Protein AF-A0A3C1PML4-F1 (afdb_monomer_lite)

Secondary structure (DSSP, 8-state):
------HHHHHHHTTS-HHHHHHHHHHHHHHTT--TTS-HHHHHH--

Foldseek 3Di:
DQCPQDLVNVCVVVVHDSVVSVVVLVVVCVVVVHDPPDDPSVVVVVD

Radius of gyration: 11.03 Å; chains: 1; bounding bo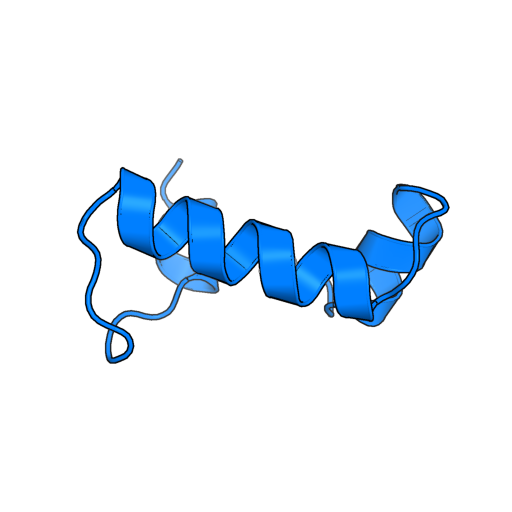x: 23×27×25 Å

pLDDT: mean 77.25, std 13.15, range [40.72, 93.0]

Sequence (47 aa):
MRLNLSSKDIASLLNISPKSVEINRYRLRKKIAVDTKVNLQELIAEI

Structure (mmCIF, N/CA/C/O backbone):
data_AF-A0A3C1PML4-F1
#
_entry.id   AF-A0A3C1PML4-F1
#
loop_
_atom_site.group_PDB
_atom_site.id
_atom_site.type_symbol
_atom_site.label_atom_id
_atom_site.label_alt_id
_atom_site.label_comp_id
_atom_site.label_asym_id
_atom_site.label_entity_id
_atom_site.label_seq_id
_atom_site.pdbx_PDB_ins_code
_atom_site.Cartn_x
_atom_site.Cartn_y
_atom_site.Cartn_z
_atom_site.occupancy
_atom_site.B_iso_or_equiv
_atom_site.auth_seq_id
_atom_site.auth_comp_id
_atom_site.auth_asym_id
_atom_site.auth_atom_id
_atom_site.pdbx_PDB_model_num
ATOM 1 N N . MET A 1 1 ? -10.529 -20.697 -2.947 1.00 40.72 1 MET A N 1
ATOM 2 C CA . MET A 1 1 ? -9.082 -20.384 -2.955 1.00 40.72 1 MET A CA 1
ATOM 3 C C . MET A 1 1 ? -8.932 -18.901 -2.658 1.00 40.72 1 MET A C 1
ATOM 5 O O . MET A 1 1 ? -9.398 -18.104 -3.457 1.00 40.72 1 MET A O 1
ATOM 9 N N . ARG A 1 2 ? -8.389 -18.514 -1.495 1.00 45.47 2 ARG A N 1
ATOM 10 C CA . ARG A 1 2 ? -8.105 -17.096 -1.215 1.00 45.47 2 ARG A CA 1
ATOM 11 C C . ARG A 1 2 ? -6.906 -16.708 -2.078 1.00 45.47 2 ARG A C 1
ATOM 13 O O . ARG A 1 2 ? -5.847 -17.315 -1.934 1.00 45.47 2 ARG A O 1
ATOM 20 N N . LEU A 1 3 ? -7.083 -15.775 -3.011 1.00 53.12 3 LEU A N 1
ATOM 21 C CA . LEU A 1 3 ? -5.983 -15.187 -3.775 1.00 53.12 3 LEU A CA 1
ATOM 22 C C . LEU A 1 3 ? -5.126 -14.368 -2.801 1.00 53.12 3 LEU A C 1
ATOM 24 O O . LEU A 1 3 ? -5.285 -13.158 -2.676 1.00 53.12 3 LEU A O 1
ATOM 28 N N . ASN A 1 4 ? -4.221 -15.036 -2.085 1.00 59.78 4 ASN A N 1
ATOM 29 C CA . ASN A 1 4 ? -3.216 -14.405 -1.229 1.00 59.78 4 ASN A CA 1
ATOM 30 C C . ASN A 1 4 ? -2.107 -13.773 -2.089 1.00 59.78 4 ASN A C 1
ATOM 32 O O . ASN A 1 4 ? -0.925 -13.998 -1.846 1.00 59.78 4 ASN A O 1
ATOM 36 N N . LEU A 1 5 ? -2.480 -13.012 -3.122 1.00 70.25 5 LEU A N 1
ATOM 37 C CA . LEU A 1 5 ? -1.530 -12.276 -3.944 1.00 70.25 5 LEU A CA 1
ATOM 38 C C . LEU A 1 5 ? -0.906 -11.187 -3.074 1.00 70.25 5 LEU A C 1
ATOM 40 O O . LEU A 1 5 ? -1.573 -10.240 -2.638 1.00 70.25 5 LEU A O 1
ATOM 44 N N . SER A 1 6 ? 0.382 -11.346 -2.790 1.00 78.12 6 SER A N 1
ATOM 45 C CA . SER A 1 6 ? 1.144 -10.361 -2.038 1.00 78.12 6 SER A CA 1
ATOM 46 C C . SER A 1 6 ? 1.322 -9.091 -2.875 1.00 78.12 6 SER A C 1
ATOM 48 O O . SER A 1 6 ? 1.196 -9.098 -4.102 1.00 78.12 6 SER A O 1
ATOM 50 N N . SER A 1 7 ? 1.663 -7.968 -2.237 1.00 80.38 7 SER A N 1
ATOM 51 C CA . SER A 1 7 ? 1.982 -6.729 -2.966 1.00 80.38 7 SER A CA 1
ATOM 52 C C . SER A 1 7 ? 3.103 -6.920 -3.994 1.00 80.38 7 SER A C 1
ATOM 54 O O . SER A 1 7 ? 3.150 -6.179 -4.970 1.00 80.38 7 SER A O 1
ATOM 56 N N . LYS A 1 8 ? 3.983 -7.912 -3.793 1.00 83.00 8 LYS A N 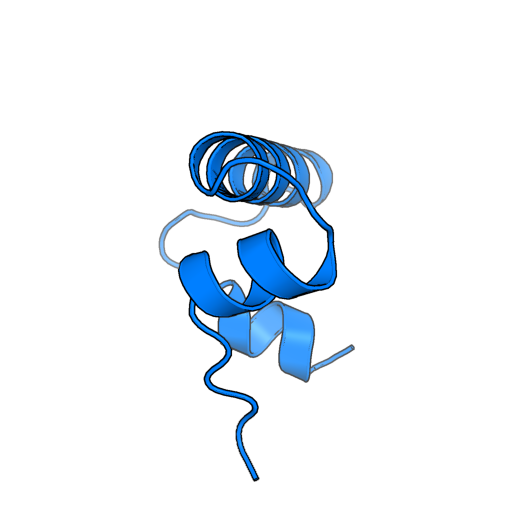1
ATOM 57 C CA . LYS A 1 8 ? 5.043 -8.275 -4.739 1.00 83.00 8 LYS A CA 1
ATOM 58 C C . LYS A 1 8 ? 4.480 -8.991 -5.964 1.00 83.00 8 LYS A C 1
ATOM 60 O O . LYS A 1 8 ? 4.825 -8.609 -7.073 1.00 83.00 8 LYS A O 1
ATOM 65 N N . ASP A 1 9 ? 3.561 -9.934 -5.774 1.00 84.88 9 ASP A N 1
ATOM 66 C CA . ASP A 1 9 ? 2.951 -10.674 -6.888 1.00 84.88 9 ASP A CA 1
ATOM 67 C C . ASP A 1 9 ? 2.129 -9.737 -7.781 1.00 84.88 9 ASP A C 1
ATOM 69 O O . ASP A 1 9 ? 2.239 -9.768 -9.003 1.00 84.88 9 ASP A O 1
ATOM 73 N N . ILE A 1 10 ? 1.370 -8.821 -7.169 1.00 85.12 10 ILE A N 1
ATOM 74 C CA . ILE A 1 10 ? 0.604 -7.794 -7.893 1.00 85.12 10 ILE A CA 1
ATOM 75 C C . ILE A 1 10 ? 1.539 -6.840 -8.647 1.00 85.12 10 ILE A C 1
ATOM 77 O O . ILE A 1 10 ? 1.258 -6.470 -9.784 1.00 85.12 10 ILE A O 1
ATOM 81 N N . ALA A 1 11 ? 2.649 -6.440 -8.026 1.00 89.94 11 ALA A N 1
ATOM 82 C CA . ALA A 1 11 ? 3.638 -5.571 -8.654 1.00 89.94 11 ALA A CA 1
ATOM 83 C C . ALA A 1 11 ? 4.268 -6.226 -9.890 1.00 89.94 11 ALA A C 1
ATOM 85 O O . ALA A 1 11 ? 4.362 -5.582 -10.934 1.00 89.94 11 ALA A O 1
ATOM 86 N N . SER A 1 12 ? 4.621 -7.511 -9.791 1.00 89.94 12 SER A N 1
ATOM 87 C CA . SER A 1 12 ? 5.149 -8.300 -10.906 1.00 89.94 12 SER A CA 1
ATOM 88 C C . SER A 1 12 ? 4.129 -8.474 -12.032 1.00 89.94 12 SER A C 1
ATOM 90 O O . SER A 1 12 ? 4.488 -8.306 -13.193 1.00 89.94 12 SER A O 1
ATOM 92 N N . LEU A 1 13 ? 2.859 -8.741 -11.712 1.00 89.69 13 LEU A N 1
ATOM 93 C CA . LEU A 1 13 ? 1.792 -8.877 -12.713 1.00 89.69 13 LEU A CA 1
ATOM 94 C C . LEU A 1 13 ? 1.506 -7.568 -13.456 1.00 89.69 13 LEU A C 1
ATOM 96 O O . LEU A 1 13 ? 1.279 -7.572 -14.662 1.00 89.69 13 LEU A O 1
ATOM 100 N N . LEU A 1 14 ? 1.512 -6.447 -12.736 1.00 88.50 14 LEU A N 1
ATOM 101 C CA . LEU A 1 14 ? 1.236 -5.124 -13.296 1.00 88.50 14 LEU A CA 1
ATOM 102 C C . LEU A 1 14 ? 2.491 -4.442 -13.865 1.00 88.50 14 LEU A C 1
ATOM 104 O O . LEU A 1 14 ? 2.388 -3.328 -14.371 1.00 88.50 14 LEU A O 1
ATOM 108 N N . ASN A 1 15 ? 3.660 -5.087 -13.775 1.00 91.38 15 ASN A N 1
ATOM 109 C CA . ASN A 1 15 ? 4.966 -4.545 -14.157 1.00 91.38 15 ASN A CA 1
ATOM 110 C C . ASN A 1 15 ? 5.243 -3.145 -13.564 1.00 91.38 15 ASN A C 1
ATOM 112 O O . ASN A 1 15 ? 5.744 -2.240 -14.233 1.00 91.38 15 ASN A O 1
ATOM 116 N N . ILE A 1 16 ? 4.877 -2.952 -12.293 1.00 93.00 16 ILE A N 1
ATOM 117 C CA . ILE A 1 16 ? 5.080 -1.709 -11.534 1.00 93.00 16 ILE A CA 1
ATOM 118 C C . ILE A 1 16 ? 5.891 -1.978 -10.270 1.00 93.00 16 ILE A C 1
ATOM 120 O O . ILE A 1 16 ? 6.076 -3.117 -9.853 1.00 93.00 16 ILE A O 1
ATOM 124 N N . SER A 1 17 ? 6.347 -0.917 -9.601 1.00 92.19 17 SER A N 1
ATOM 125 C CA . SER A 1 17 ? 7.009 -1.089 -8.309 1.00 92.19 17 SER A CA 1
ATOM 126 C C . SER A 1 17 ? 6.014 -1.546 -7.223 1.00 92.19 17 SER A C 1
ATOM 128 O O . SER A 1 17 ? 4.874 -1.062 -7.18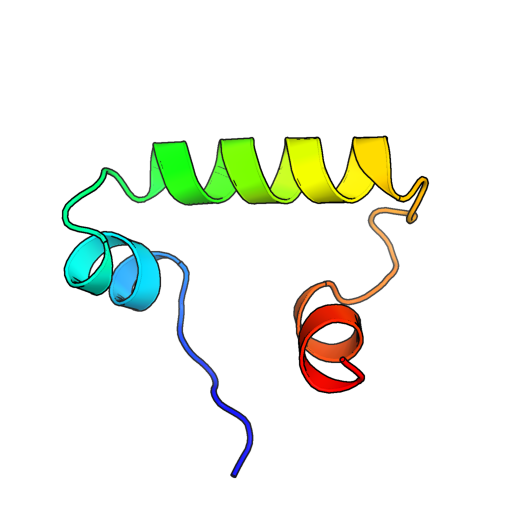7 1.00 92.19 17 SER A O 1
ATOM 130 N N . PRO A 1 18 ? 6.441 -2.382 -6.256 1.00 87.38 18 PRO A N 1
ATOM 131 C CA . PRO A 1 18 ? 5.642 -2.696 -5.069 1.00 87.38 18 PRO A CA 1
ATOM 132 C C . PRO A 1 18 ? 5.211 -1.446 -4.295 1.00 87.38 18 PRO A C 1
ATOM 134 O O . PRO A 1 18 ? 4.115 -1.402 -3.737 1.00 87.38 18 PRO A O 1
ATOM 137 N N . LYS A 1 19 ? 6.026 -0.383 -4.332 1.00 88.88 19 LYS A N 1
ATOM 138 C CA . LYS A 1 19 ? 5.688 0.892 -3.699 1.00 88.88 19 LYS A CA 1
ATOM 139 C C . LYS A 1 19 ? 4.479 1.563 -4.351 1.00 88.88 19 LYS A C 1
ATOM 141 O O . LYS A 1 19 ? 3.632 2.127 -3.660 1.00 88.88 19 LYS A O 1
ATOM 1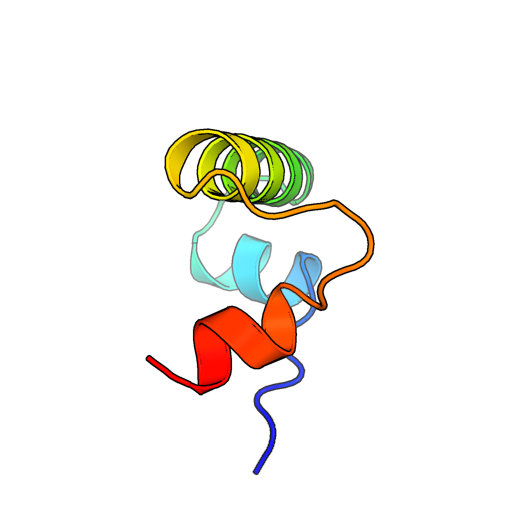46 N N . SER A 1 20 ? 4.364 1.458 -5.672 1.00 89.31 20 SER A N 1
ATOM 147 C CA . SER A 1 20 ? 3.211 1.955 -6.426 1.00 89.31 20 SER A CA 1
ATOM 148 C C . SER A 1 20 ? 1.930 1.209 -6.038 1.00 89.31 20 SER A C 1
ATOM 150 O O . SER A 1 20 ? 0.874 1.830 -5.907 1.00 89.31 20 SER A O 1
ATOM 152 N N . VAL A 1 21 ? 2.023 -0.101 -5.773 1.00 89.31 21 VAL A N 1
ATOM 153 C CA . VAL A 1 21 ? 0.901 -0.916 -5.274 1.00 89.31 21 VAL A CA 1
ATOM 154 C C . VAL A 1 21 ? 0.440 -0.436 -3.893 1.00 89.31 21 VAL A C 1
ATOM 156 O O . VAL A 1 21 ? -0.762 -0.283 -3.670 1.00 89.31 21 VAL A O 1
ATOM 159 N N . GLU A 1 22 ? 1.365 -0.139 -2.975 1.00 85.75 22 GLU A N 1
ATOM 160 C CA . GLU A 1 22 ? 1.037 0.405 -1.646 1.00 85.75 22 GLU A CA 1
ATOM 161 C C . GLU A 1 22 ? 0.308 1.752 -1.731 1.00 85.75 22 GLU A C 1
ATOM 163 O O . GLU A 1 22 ? -0.716 1.950 -1.072 1.00 85.75 22 GLU A O 1
ATOM 168 N N . ILE A 1 23 ? 0.802 2.667 -2.572 1.00 88.88 23 ILE A N 1
ATOM 169 C CA . ILE A 1 23 ? 0.193 3.991 -2.768 1.00 88.88 23 ILE A CA 1
ATOM 170 C C . ILE A 1 23 ? -1.217 3.847 -3.344 1.00 88.88 23 ILE A C 1
ATOM 172 O O . ILE A 1 23 ? -2.146 4.502 -2.869 1.00 88.88 23 ILE A O 1
ATOM 176 N N . ASN A 1 24 ? -1.404 2.972 -4.333 1.00 86.94 24 ASN A N 1
ATOM 177 C CA . ASN A 1 24 ? -2.717 2.719 -4.918 1.00 86.94 24 ASN A CA 1
ATOM 178 C C . ASN A 1 24 ? -3.685 2.095 -3.905 1.00 86.94 24 ASN A C 1
ATOM 180 O O . ASN A 1 24 ? -4.835 2.522 -3.844 1.00 86.94 24 ASN A O 1
ATOM 184 N N . ARG A 1 25 ? -3.228 1.171 -3.048 1.00 84.75 25 ARG A N 1
ATOM 185 C CA . ARG A 1 25 ? -4.040 0.620 -1.944 1.00 84.75 25 ARG A CA 1
ATOM 186 C C . ARG A 1 25 ? -4.452 1.694 -0.939 1.00 84.75 25 ARG A C 1
ATOM 188 O O . ARG A 1 25 ? -5.609 1.730 -0.524 1.00 84.75 25 ARG A O 1
ATOM 195 N N . TYR A 1 26 ? -3.538 2.590 -0.569 1.00 85.06 26 TYR A N 1
ATOM 196 C CA . TYR A 1 26 ? -3.851 3.719 0.309 1.00 85.06 26 TYR A CA 1
ATOM 197 C C . TYR A 1 26 ? -4.873 4.673 -0.329 1.00 85.06 26 TYR A C 1
ATOM 199 O O . TYR A 1 26 ? -5.854 5.056 0.308 1.00 85.06 26 TYR A O 1
ATOM 207 N N . ARG A 1 27 ? -4.685 5.020 -1.608 1.00 87.94 27 ARG A N 1
ATOM 208 C CA . ARG A 1 27 ? -5.629 5.859 -2.364 1.00 87.94 27 ARG A CA 1
ATOM 209 C C . ARG A 1 27 ? -7.001 5.208 -2.465 1.00 87.94 27 ARG A C 1
ATOM 211 O O . ARG A 1 27 ? -8.001 5.892 -2.270 1.00 87.94 27 ARG A O 1
ATOM 218 N N . LEU A 1 28 ? -7.041 3.903 -2.729 1.00 84.00 28 LEU A N 1
ATOM 219 C CA . LEU A 1 28 ? -8.273 3.130 -2.785 1.00 84.00 28 LEU A CA 1
ATOM 220 C C . LEU A 1 28 ? -9.009 3.197 -1.443 1.00 84.00 28 LEU A C 1
ATOM 222 O O . LEU A 1 28 ? -10.166 3.599 -1.444 1.00 84.00 28 LEU A O 1
ATOM 226 N N . ARG A 1 29 ? -8.321 2.945 -0.314 1.00 83.00 29 ARG A N 1
ATOM 227 C CA . ARG A 1 29 ? -8.886 3.104 1.046 1.00 83.00 29 ARG A CA 1
ATOM 228 C C . ARG A 1 29 ? -9.499 4.478 1.266 1.00 83.00 29 ARG A C 1
ATOM 230 O O . ARG A 1 29 ? -10.626 4.577 1.737 1.00 83.00 29 ARG A O 1
ATOM 237 N N . LYS A 1 30 ? -8.769 5.535 0.900 1.00 84.19 30 LYS A N 1
ATOM 238 C CA . LYS A 1 30 ? -9.243 6.912 1.063 1.00 84.19 30 LYS A CA 1
ATOM 239 C C . LYS A 1 30 ? -10.464 7.205 0.186 1.00 84.19 30 LYS A C 1
ATOM 241 O O . LYS A 1 30 ? -11.372 7.889 0.637 1.00 84.19 30 LYS A O 1
ATOM 246 N N . LYS A 1 31 ? -10.499 6.680 -1.044 1.00 86.31 31 LYS A N 1
ATOM 247 C CA . LYS A 1 31 ? -11.610 6.874 -1.989 1.00 86.31 31 LYS A CA 1
ATOM 248 C C . LYS A 1 31 ? -12.903 6.208 -1.515 1.00 86.31 31 LYS A C 1
ATOM 250 O O . LYS A 1 31 ? -13.969 6.770 -1.721 1.00 86.31 31 LYS A O 1
ATOM 255 N N . ILE A 1 32 ? -12.799 5.039 -0.888 1.00 85.00 32 ILE A N 1
ATOM 256 C CA . ILE A 1 32 ? -13.948 4.269 -0.383 1.00 85.00 32 ILE A CA 1
ATOM 257 C C . ILE A 1 32 ? -14.215 4.495 1.115 1.00 85.00 32 ILE A C 1
ATOM 259 O O . ILE A 1 32 ? -15.043 3.804 1.691 1.00 85.00 32 ILE A O 1
ATOM 263 N N . ALA A 1 33 ? -13.516 5.454 1.739 1.00 82.69 33 ALA A N 1
ATOM 264 C CA . ALA A 1 33 ? -13.649 5.826 3.151 1.00 82.69 33 ALA A CA 1
ATOM 265 C C . ALA A 1 33 ? -13.555 4.643 4.141 1.00 82.69 33 ALA A C 1
ATOM 267 O O . ALA A 1 33 ? -14.251 4.608 5.152 1.00 82.69 33 ALA A O 1
ATOM 268 N N . VAL A 1 34 ? -12.677 3.676 3.862 1.00 77.69 34 VAL A N 1
ATOM 269 C CA . VAL A 1 34 ? -12.509 2.472 4.689 1.00 77.69 34 VAL A CA 1
ATOM 270 C C . VAL A 1 34 ? -11.368 2.650 5.692 1.00 77.69 34 VAL A C 1
ATOM 272 O O . VAL A 1 34 ? -10.251 3.027 5.323 1.00 77.69 34 VAL A O 1
ATOM 275 N N . ASP A 1 35 ? -11.658 2.350 6.961 1.00 75.38 35 ASP A N 1
ATOM 276 C CA . ASP A 1 35 ? -10.704 2.397 8.074 1.00 75.38 35 ASP A CA 1
ATOM 277 C C . ASP A 1 35 ? -9.532 1.419 7.833 1.00 75.38 35 ASP A C 1
ATOM 279 O O . ASP A 1 35 ? -9.688 0.332 7.270 1.00 75.38 35 ASP A O 1
ATOM 283 N N . THR A 1 36 ? -8.327 1.789 8.269 1.00 69.25 36 THR A N 1
ATOM 284 C CA . THR A 1 36 ? -7.130 0.937 8.236 1.00 69.25 36 THR A CA 1
ATOM 285 C C . THR A 1 36 ? -7.290 -0.358 9.024 1.00 69.25 36 THR A C 1
ATOM 287 O O . THR A 1 36 ? -6.559 -1.310 8.737 1.00 69.25 36 THR A O 1
ATOM 290 N N . LYS A 1 37 ? -8.242 -0.407 9.964 1.00 70.50 37 LYS A N 1
ATOM 291 C CA . LYS A 1 37 ? -8.636 -1.622 10.694 1.00 70.50 37 LYS A CA 1
ATOM 292 C C . LYS A 1 37 ? -9.362 -2.654 9.833 1.00 70.50 37 LYS A C 1
ATOM 294 O O . LYS A 1 37 ? -9.389 -3.823 10.203 1.00 70.50 37 LYS A O 1
ATOM 299 N N . VAL A 1 38 ? -9.923 -2.251 8.694 1.00 68.44 38 VAL A N 1
ATOM 300 C CA 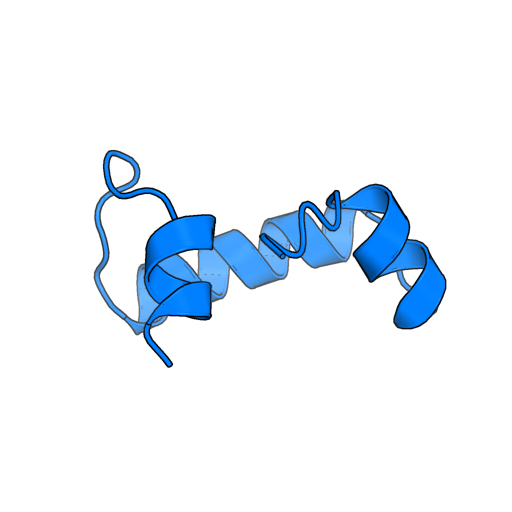. VAL A 1 38 ? -10.607 -3.165 7.777 1.00 68.44 38 VAL A CA 1
ATOM 301 C C . VAL A 1 38 ? -9.582 -3.831 6.865 1.00 68.44 38 VAL A C 1
ATOM 303 O O . VAL A 1 38 ? -8.709 -3.180 6.259 1.00 68.44 38 VAL A O 1
ATOM 306 N N . ASN A 1 39 ? -9.689 -5.155 6.764 1.00 69.44 39 ASN A N 1
ATOM 307 C CA . ASN A 1 39 ? -8.849 -5.941 5.887 1.00 69.44 39 ASN A CA 1
ATOM 308 C C . ASN A 1 39 ? -9.202 -5.632 4.423 1.00 69.44 39 ASN A C 1
ATOM 310 O O . ASN A 1 39 ? -10.219 -6.060 3.889 1.00 69.44 39 ASN A O 1
ATOM 314 N N . LEU A 1 40 ? -8.319 -4.887 3.753 1.00 67.00 40 LEU A N 1
ATOM 315 C CA . LEU A 1 40 ? -8.438 -4.567 2.326 1.00 67.00 40 LEU A CA 1
ATOM 316 C C . LEU A 1 40 ? -8.567 -5.818 1.451 1.00 67.00 40 LEU A C 1
ATOM 318 O O . LEU A 1 40 ? -9.139 -5.742 0.373 1.00 67.00 40 LEU A O 1
ATOM 322 N N . GLN A 1 41 ? -7.958 -6.932 1.862 1.00 66.06 41 GLN A N 1
ATOM 323 C CA . GLN A 1 41 ? -7.994 -8.177 1.098 1.00 66.06 41 GLN A CA 1
ATOM 324 C C . GLN A 1 41 ? -9.378 -8.819 1.171 1.00 66.06 41 GLN A C 1
ATOM 326 O O . GLN A 1 41 ? -9.830 -9.351 0.168 1.00 66.06 41 GLN A O 1
ATOM 331 N N . GLU A 1 42 ? -10.054 -8.724 2.318 1.00 65.12 42 GLU A N 1
ATOM 332 C CA . GLU A 1 42 ? -11.439 -9.186 2.470 1.00 65.12 42 GLU A CA 1
ATOM 333 C C . GLU A 1 42 ? -12.390 -8.300 1.668 1.00 65.12 42 GLU A C 1
ATOM 335 O O . GLU A 1 42 ? -13.181 -8.819 0.894 1.00 65.12 42 GLU A O 1
ATOM 340 N N . LEU A 1 43 ? -12.215 -6.976 1.729 1.00 67.44 43 LEU A N 1
ATOM 341 C CA . LEU A 1 43 ? -13.042 -6.043 0.961 1.00 67.44 43 LEU A CA 1
ATOM 342 C C . LEU A 1 43 ? -12.932 -6.246 -0.559 1.00 67.44 43 LEU A C 1
ATOM 344 O O . LEU A 1 43 ? -13.924 -6.153 -1.267 1.00 67.44 43 LEU A O 1
ATOM 348 N N 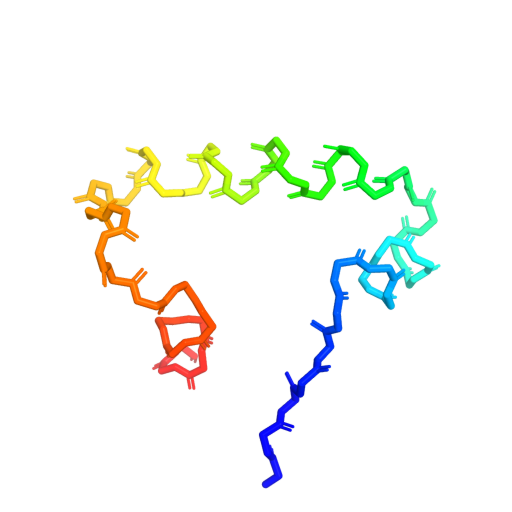. ILE A 1 44 ? -11.724 -6.495 -1.076 1.00 66.44 44 ILE A N 1
ATOM 349 C CA . ILE A 1 44 ? -11.520 -6.759 -2.510 1.00 66.44 44 ILE A CA 1
ATOM 350 C C . ILE A 1 44 ? -12.040 -8.152 -2.895 1.00 66.44 44 ILE A C 1
ATOM 352 O O . ILE A 1 44 ? -12.398 -8.348 -4.046 1.00 66.44 44 ILE A O 1
ATOM 356 N N . ALA A 1 45 ? -12.069 -9.110 -1.964 1.00 63.31 45 ALA A N 1
ATOM 357 C CA . ALA A 1 45 ? -12.581 -10.457 -2.216 1.00 63.31 45 ALA A CA 1
ATOM 358 C C . ALA A 1 45 ? -14.118 -10.554 -2.163 1.00 63.31 45 ALA A C 1
ATOM 360 O O . ALA A 1 45 ? -14.663 -11.538 -2.658 1.00 63.31 45 ALA A O 1
ATOM 361 N N . GLU A 1 46 ? -14.799 -9.581 -1.550 1.00 57.56 46 GLU A N 1
ATOM 362 C CA . GLU A 1 46 ? -16.267 -9.460 -1.541 1.00 57.56 46 GLU A CA 1
ATOM 363 C C . GLU A 1 46 ? -16.838 -8.734 -2.775 1.00 57.56 46 GLU A C 1
ATOM 365 O O . GLU A 1 46 ? -18.056 -8.734 -2.960 1.00 57.56 46 GLU A O 1
ATOM 370 N N . ILE A 1 47 ? -15.981 -8.140 -3.618 1.00 52.22 47 ILE A N 1
ATOM 371 C CA . ILE A 1 47 ? -16.336 -7.598 -4.944 1.00 52.22 47 ILE A CA 1
ATOM 372 C C . ILE A 1 47 ? -16.119 -8.680 -6.001 1.00 52.22 47 ILE A C 1
ATOM 374 O O . ILE A 1 47 ? -17.028 -8.857 -6.842 1.00 52.22 47 ILE A O 1
#